Protein AF-A0A2U3LQ90-F1 (afdb_monomer_lite)

Radius of gyration: 17.25 Å; chains: 1; bounding box: 44×24×45 Å

pLDDT: mean 88.08, std 12.83, range [41.69, 97.94]

Secondary structure (DSSP, 8-state):
-----TT---------GGGB-SEEEEEESSSEEEE-TTB-HHHHHHHHHHTEEE-HHHHHHHHTT---TTS-SEEE--EE-SSEEEE-GGGHHHHHHHHHHTTPEEE-

Organism: NCBI:txid2043169

Foldseek 3Di:
DDDDDPPDPPPPPDDAPQQADLEWAWDDDQWTWTFCPRHHPVRLVVVQCLQKDADPVLVVCVVVVHDNPPPDRMDTPWDDDPTTITHHPVSPVVVVVVCVVRVRDYDD

Structure (mmCIF, N/CA/C/O backbone):
data_AF-A0A2U3LQ90-F1
#
_entry.id   AF-A0A2U3LQ90-F1
#
loop_
_atom_site.group_PDB
_atom_site.id
_atom_site.type_symbol
_atom_site.label_atom_id
_atom_site.label_alt_id
_atom_site.label_comp_id
_atom_site.label_asym_id
_atom_site.label_entity_id
_atom_site.label_seq_id
_atom_site.pdbx_PDB_ins_code
_atom_site.Cartn_x
_atom_site.Cartn_y
_atom_site.Cartn_z
_atom_site.occupancy
_atom_site.B_iso_or_equiv
_atom_site.auth_seq_id
_atom_site.auth_comp_id
_atom_site.auth_asym_id
_atom_site.auth_atom_id
_atom_site.pdbx_PDB_model_num
ATOM 1 N N . MET A 1 1 ? 28.977 3.743 26.065 1.00 41.69 1 MET A N 1
ATOM 2 C CA . MET A 1 1 ? 28.504 4.797 25.137 1.00 41.69 1 MET A CA 1
ATOM 3 C C . MET A 1 1 ? 28.521 4.233 23.720 1.00 41.69 1 MET A C 1
ATOM 5 O O . MET A 1 1 ? 29.592 3.875 23.250 1.00 41.69 1 MET A O 1
ATOM 9 N N . ILE A 1 2 ? 27.366 4.068 23.068 1.00 48.88 2 ILE A N 1
ATOM 10 C CA . ILE A 1 2 ? 27.274 3.488 21.715 1.00 48.88 2 ILE A CA 1
ATOM 11 C C . ILE A 1 2 ? 27.359 4.636 20.697 1.00 48.88 2 ILE A C 1
ATOM 13 O O . ILE A 1 2 ? 26.474 5.485 20.658 1.00 48.88 2 ILE A O 1
ATOM 17 N N . LYS A 1 3 ? 28.434 4.689 19.899 1.00 58.44 3 LYS A N 1
ATOM 18 C CA . LYS A 1 3 ? 28.614 5.672 18.814 1.00 58.44 3 LYS A CA 1
ATOM 19 C C . LYS A 1 3 ? 27.796 5.235 17.592 1.00 58.44 3 LYS A C 1
ATOM 21 O O . LYS A 1 3 ? 28.153 4.243 16.963 1.00 58.44 3 LYS A O 1
ATOM 26 N N . GLN A 1 4 ? 26.726 5.952 17.246 1.00 68.81 4 GLN A N 1
ATOM 27 C CA . GLN A 1 4 ? 26.032 5.757 15.965 1.00 68.81 4 GLN A CA 1
ATOM 28 C C . GLN A 1 4 ? 26.710 6.571 14.853 1.00 68.81 4 GLN A C 1
ATOM 30 O O . GLN A 1 4 ? 27.141 7.701 15.082 1.00 68.81 4 GLN A O 1
ATOM 35 N N . LYS A 1 5 ? 26.832 5.984 13.656 1.00 81.56 5 LYS A N 1
ATOM 36 C CA . LYS A 1 5 ? 27.429 6.628 12.476 1.00 81.56 5 LYS A CA 1
ATOM 37 C C . LYS A 1 5 ? 26.363 7.438 11.714 1.00 81.56 5 LYS A C 1
ATOM 39 O O . LYS A 1 5 ? 25.289 6.895 11.475 1.00 81.56 5 LYS A O 1
ATOM 44 N N . PRO A 1 6 ? 26.652 8.671 11.255 1.00 74.75 6 PRO A N 1
ATOM 45 C CA . PRO A 1 6 ? 25.679 9.527 10.555 1.00 74.75 6 PRO A CA 1
ATOM 46 C C . PRO A 1 6 ? 25.071 8.936 9.271 1.00 74.75 6 PRO A C 1
ATOM 48 O O . PRO A 1 6 ? 23.983 9.330 8.870 1.00 74.75 6 PRO A O 1
ATOM 51 N N . TRP A 1 7 ? 25.773 8.008 8.614 1.00 83.88 7 TRP A N 1
ATOM 52 C CA . TRP A 1 7 ? 25.349 7.353 7.368 1.00 83.88 7 TRP A CA 1
ATOM 53 C C . TRP A 1 7 ? 24.630 6.014 7.589 1.00 83.88 7 TRP A C 1
ATOM 55 O O . TRP A 1 7 ? 24.221 5.369 6.625 1.00 83.88 7 TRP A O 1
ATOM 65 N N . GLU A 1 8 ? 24.472 5.571 8.838 1.00 73.56 8 GLU A N 1
ATOM 66 C CA . GLU A 1 8 ? 23.653 4.404 9.160 1.00 73.56 8 GLU A CA 1
ATOM 67 C C . GLU A 1 8 ? 22.204 4.839 9.365 1.00 73.56 8 GLU A C 1
ATOM 69 O O . GLU A 1 8 ? 21.811 5.318 10.428 1.00 73.56 8 GLU A O 1
ATOM 74 N N . THR A 1 9 ? 21.371 4.643 8.347 1.00 57.97 9 THR A N 1
ATOM 75 C CA . THR A 1 9 ? 19.930 4.850 8.488 1.00 57.97 9 THR A CA 1
ATOM 76 C C . THR A 1 9 ? 19.311 3.658 9.216 1.00 57.97 9 THR A C 1
ATOM 78 O O . THR A 1 9 ? 18.919 2.671 8.601 1.00 57.97 9 THR A O 1
ATOM 81 N N . LYS A 1 10 ? 19.198 3.745 10.544 1.00 55.81 10 LYS A N 1
ATOM 82 C CA . LYS A 1 10 ? 18.373 2.827 11.347 1.00 55.81 10 LYS A CA 1
ATOM 83 C C . LYS A 1 10 ? 17.014 3.454 11.630 1.00 55.81 10 LYS A C 1
ATOM 85 O O . LYS A 1 10 ? 16.688 3.746 12.773 1.00 55.81 10 LYS A O 1
ATOM 90 N N . ILE A 1 11 ? 16.221 3.684 10.588 1.00 59.34 11 ILE A N 1
ATOM 91 C CA . ILE A 1 11 ? 14.816 4.068 10.765 1.00 59.34 11 ILE A CA 1
ATOM 92 C C . ILE A 1 11 ? 13.952 2.956 10.185 1.00 59.34 11 ILE A C 1
ATOM 94 O O . ILE A 1 11 ? 13.330 3.096 9.135 1.00 59.34 11 ILE A O 1
ATOM 98 N N . THR A 1 12 ? 13.932 1.818 10.876 1.00 62.19 12 THR A N 1
ATOM 99 C C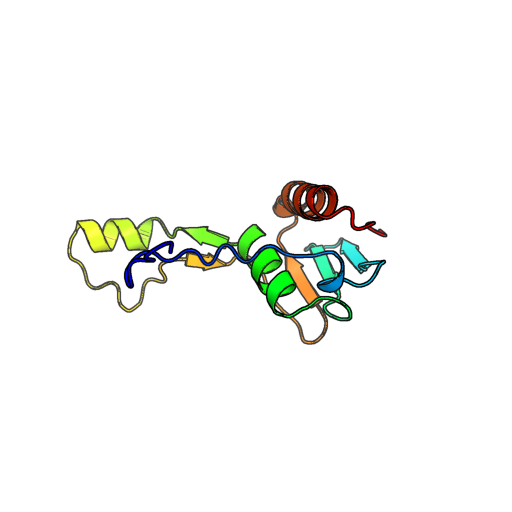A . THR A 1 12 ? 12.844 0.859 10.702 1.00 62.19 12 THR A CA 1
ATOM 100 C C . THR A 1 12 ? 11.671 1.427 11.472 1.00 62.19 12 THR A C 1
ATOM 102 O O . THR A 1 12 ? 11.606 1.338 12.698 1.00 62.19 12 THR A O 1
ATOM 105 N N . VAL A 1 13 ? 10.780 2.095 10.753 1.00 66.38 13 VAL A N 1
ATOM 106 C CA . VAL A 1 13 ? 9.505 2.514 11.307 1.00 66.38 13 VAL A CA 1
ATOM 107 C C . VAL A 1 13 ? 8.727 1.244 11.650 1.00 66.38 13 VAL A C 1
ATOM 109 O O . VAL A 1 13 ? 8.199 0.585 10.759 1.00 66.38 13 VAL A O 1
ATOM 112 N N . LYS A 1 14 ? 8.728 0.861 12.928 1.00 79.31 14 LYS A N 1
ATOM 113 C CA . LYS A 1 14 ? 7.832 -0.177 13.435 1.00 79.31 14 LYS A CA 1
ATOM 114 C C . LYS A 1 14 ? 6.469 0.460 13.661 1.00 79.31 14 LYS A C 1
ATOM 116 O O . LYS A 1 14 ? 6.391 1.508 14.304 1.00 79.31 14 LYS A O 1
ATOM 121 N N . LEU A 1 15 ? 5.444 -0.148 13.083 1.00 85.50 15 LEU A N 1
ATOM 122 C CA . LEU A 1 15 ? 4.061 0.181 13.393 1.00 85.50 15 LEU A CA 1
ATOM 123 C C . LEU A 1 15 ? 3.711 -0.408 14.762 1.00 85.50 15 LEU A C 1
ATOM 125 O O . LEU A 1 15 ? 4.226 -1.473 15.117 1.00 85.50 15 LEU A O 1
ATOM 129 N N . SER A 1 16 ? 2.880 0.294 15.525 1.00 84.25 16 SER A N 1
ATOM 130 C CA . SER A 1 16 ? 2.268 -0.230 16.751 1.00 84.25 16 SER A CA 1
ATOM 131 C C . SER A 1 16 ? 0.756 -0.345 16.588 1.00 84.25 16 SER A C 1
ATOM 133 O O . SER A 1 16 ? 0.184 0.140 15.614 1.00 84.25 16 SER A O 1
ATOM 135 N N . GLU A 1 17 ? 0.099 -0.989 17.552 1.00 81.00 17 GLU A N 1
ATOM 136 C CA . GLU A 1 17 ? -1.366 -1.060 17.609 1.00 81.00 17 GLU A CA 1
ATOM 137 C C . GLU A 1 17 ? -2.000 0.345 17.620 1.00 81.00 17 GLU A C 1
ATOM 139 O O . GLU A 1 17 ? -3.052 0.538 17.025 1.00 81.00 17 GLU A O 1
ATOM 144 N N . ASP A 1 18 ? -1.318 1.352 18.184 1.00 86.00 18 ASP A N 1
ATOM 145 C CA . ASP A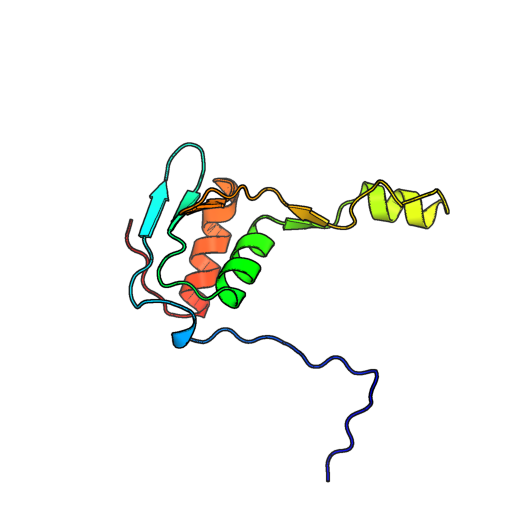 1 18 ? -1.780 2.751 18.227 1.00 86.00 18 ASP A CA 1
ATOM 146 C C . ASP A 1 18 ? -1.856 3.429 16.848 1.00 86.00 18 ASP A C 1
ATOM 148 O O . ASP A 1 18 ? -2.476 4.484 16.703 1.00 86.00 18 ASP A O 1
ATOM 152 N N . ASP A 1 19 ? -1.214 2.855 15.824 1.00 89.19 19 ASP A N 1
ATOM 153 C CA . ASP A 1 19 ? -1.325 3.341 14.448 1.00 89.19 19 ASP A CA 1
ATOM 154 C C . ASP A 1 19 ? -2.686 2.993 13.811 1.00 89.19 19 ASP A C 1
ATOM 156 O O . ASP A 1 19 ? -2.978 3.459 12.704 1.00 89.19 19 ASP A O 1
ATOM 160 N N . PHE A 1 20 ? -3.514 2.197 14.496 1.00 88.38 20 PHE A N 1
ATOM 161 C CA . PHE A 1 20 ? -4.799 1.706 14.017 1.00 88.38 20 PHE A CA 1
ATOM 162 C C . PHE A 1 20 ? -5.890 1.842 15.086 1.00 88.38 20 PHE A C 1
ATOM 164 O O . PHE A 1 20 ? -5.657 1.721 16.286 1.00 88.38 20 PHE A O 1
ATOM 171 N N . SER A 1 21 ? -7.135 2.033 14.659 1.00 83.88 21 SER A N 1
ATOM 172 C CA . SER A 1 21 ? -8.290 1.747 15.501 1.00 83.88 21 SER A CA 1
ATOM 173 C C . SER A 1 21 ? -8.431 0.237 15.680 1.00 83.88 21 SER A C 1
ATOM 175 O O . SER A 1 21 ? -8.077 -0.534 14.790 1.00 83.88 21 SER A O 1
ATOM 177 N N . GLN A 1 22 ? -9.028 -0.192 16.799 1.00 73.56 22 GLN A N 1
ATOM 178 C CA . GLN A 1 22 ? -9.280 -1.615 17.097 1.00 73.56 22 GLN A CA 1
ATOM 179 C C . GLN A 1 22 ? -10.001 -2.370 15.968 1.00 73.56 22 GLN A C 1
ATOM 181 O O . GLN A 1 22 ? -9.947 -3.595 15.900 1.00 73.56 22 GLN A O 1
ATOM 186 N N . THR A 1 23 ? -10.703 -1.649 15.096 1.00 81.69 23 THR A N 1
ATOM 187 C CA . THR A 1 23 ? -11.396 -2.198 13.937 1.00 81.69 23 THR A CA 1
ATOM 188 C C . THR A 1 23 ? -11.071 -1.368 12.708 1.00 81.69 23 THR A C 1
ATOM 190 O O . THR A 1 23 ? -11.153 -0.139 12.749 1.00 81.69 23 THR A O 1
ATOM 193 N N . ILE A 1 24 ? -10.750 -2.046 11.609 1.00 88.12 24 ILE A N 1
ATOM 194 C CA . ILE A 1 24 ? -10.543 -1.438 10.295 1.00 88.12 24 ILE A CA 1
ATOM 195 C C . ILE A 1 24 ? -11.605 -1.978 9.349 1.00 88.12 24 ILE A C 1
ATOM 197 O O . ILE A 1 24 ? -11.821 -3.188 9.268 1.00 88.12 24 ILE A O 1
ATOM 201 N N . LYS A 1 25 ? -12.264 -1.070 8.626 1.00 91.12 25 LYS A N 1
ATOM 202 C CA . LYS A 1 25 ? -13.296 -1.418 7.653 1.00 91.12 25 LYS A CA 1
ATOM 203 C C . LYS A 1 25 ? -12.688 -1.546 6.263 1.00 91.12 25 LYS A C 1
ATOM 205 O O . LYS A 1 25 ? -12.078 -0.595 5.764 1.00 91.12 25 LYS A O 1
ATOM 210 N N . ILE A 1 26 ? -12.902 -2.699 5.635 1.00 93.56 26 ILE A N 1
ATOM 211 C CA . ILE A 1 26 ? -12.450 -2.979 4.272 1.00 93.56 26 ILE A CA 1
ATOM 212 C C . ILE A 1 26 ? -13.652 -3.391 3.429 1.00 93.56 26 ILE A C 1
ATOM 214 O O . ILE A 1 26 ? -14.314 -4.376 3.728 1.00 93.56 26 ILE A O 1
ATOM 218 N N . VAL A 1 27 ? -13.923 -2.660 2.349 1.00 94.94 27 VAL A N 1
ATOM 219 C CA . VAL A 1 27 ? -14.976 -3.007 1.387 1.00 94.94 27 VAL A CA 1
ATOM 220 C C . VAL A 1 27 ? -14.340 -3.675 0.173 1.00 94.94 27 VAL A C 1
ATOM 222 O O . VAL A 1 27 ? -13.455 -3.107 -0.468 1.00 94.94 27 VAL A O 1
ATOM 225 N N . LYS A 1 28 ? -14.785 -4.888 -0.164 1.00 95.50 28 LYS A N 1
ATOM 226 C CA . LYS A 1 28 ? -14.285 -5.642 -1.324 1.00 95.50 28 LYS A CA 1
ATOM 227 C C . LYS A 1 28 ? -15.209 -5.446 -2.527 1.00 95.50 28 LYS A C 1
ATOM 229 O O . LYS A 1 28 ? -16.380 -5.808 -2.470 1.00 95.50 28 LYS A O 1
ATOM 234 N N . ALA A 1 29 ? -14.680 -4.904 -3.622 1.00 93.75 29 ALA A N 1
ATOM 235 C CA . ALA A 1 29 ? -15.388 -4.767 -4.897 1.00 93.75 29 ALA A CA 1
ATOM 236 C C . ALA A 1 29 ? -14.418 -4.981 -6.078 1.00 93.75 29 ALA A C 1
ATOM 238 O O . ALA A 1 29 ? -13.743 -6.008 -6.147 1.00 93.75 29 ALA A O 1
ATOM 239 N N . ASN A 1 30 ? -14.310 -4.035 -7.018 1.00 94.81 30 ASN A N 1
ATOM 240 C CA . ASN A 1 30 ? -13.275 -4.070 -8.060 1.00 94.81 30 ASN A CA 1
ATOM 241 C C . ASN A 1 30 ? -11.855 -3.907 -7.476 1.00 94.81 30 ASN A C 1
ATOM 243 O O . ASN A 1 30 ? -10.902 -4.439 -8.052 1.00 94.81 30 ASN A O 1
ATOM 247 N N . MET A 1 31 ? -11.745 -3.242 -6.322 1.00 96.81 31 MET A N 1
ATOM 248 C CA . MET A 1 31 ? -10.549 -3.080 -5.489 1.00 96.81 31 MET A CA 1
ATOM 249 C C . MET A 1 31 ? -10.865 -3.416 -4.022 1.00 96.81 31 MET A C 1
ATOM 251 O O . MET A 1 31 ? -12.023 -3.651 -3.664 1.00 96.81 31 MET A O 1
ATOM 255 N N . LEU A 1 32 ? -9.832 -3.450 -3.183 1.00 97.00 32 LEU A N 1
ATOM 256 C CA . LEU A 1 32 ? -9.940 -3.498 -1.727 1.00 97.00 32 LEU A CA 1
ATOM 257 C C . LEU A 1 32 ? -9.934 -2.060 -1.202 1.00 97.00 32 LEU A C 1
ATOM 259 O O . LEU A 1 32 ? -8.899 -1.396 -1.230 1.00 97.00 32 LEU A O 1
ATOM 263 N N . PHE A 1 33 ? -11.087 -1.571 -0.760 1.00 97.12 33 PHE A N 1
ATOM 264 C CA . PHE A 1 33 ? -11.256 -0.209 -0.261 1.00 97.12 33 PHE A CA 1
ATOM 265 C C . PHE A 1 33 ? -11.077 -0.186 1.254 1.00 97.12 33 PHE A C 1
ATOM 267 O O . PHE A 1 33 ? -11.946 -0.640 1.994 1.00 97.12 33 PHE A O 1
ATOM 274 N N . ILE A 1 34 ? -9.955 0.352 1.714 1.00 95.69 34 ILE A N 1
ATOM 275 C CA . ILE A 1 34 ? -9.596 0.472 3.126 1.00 95.69 34 ILE A CA 1
ATOM 276 C C . ILE A 1 34 ? -9.987 1.868 3.600 1.00 95.69 34 ILE A C 1
ATOM 278 O O . ILE A 1 34 ? -9.493 2.862 3.066 1.00 95.69 34 ILE A O 1
ATOM 282 N N . LEU A 1 35 ? -10.868 1.953 4.594 1.00 95.25 35 LEU A N 1
ATOM 283 C CA . LEU A 1 35 ? -11.280 3.235 5.161 1.00 95.25 35 LEU A CA 1
ATOM 284 C C . LEU A 1 35 ? -10.104 3.888 5.907 1.00 95.25 35 LEU A C 1
ATOM 286 O O . LEU A 1 35 ? -9.503 3.272 6.784 1.00 95.25 35 LEU A O 1
ATOM 290 N N . LYS A 1 36 ? -9.774 5.141 5.570 1.00 95.12 36 LYS A N 1
ATOM 291 C CA . LYS A 1 36 ? -8.611 5.850 6.136 1.00 95.12 36 LYS A CA 1
ATOM 292 C C . LYS A 1 36 ? -8.813 6.309 7.578 1.00 95.12 36 LYS A C 1
ATOM 294 O O . LYS A 1 36 ? -7.838 6.509 8.301 1.00 95.12 36 LYS A O 1
ATOM 299 N N . THR A 1 37 ? -10.058 6.516 8.000 1.00 92.81 37 THR A N 1
ATOM 300 C CA . THR A 1 37 ? -10.365 6.970 9.361 1.00 92.81 37 THR A CA 1
ATOM 301 C C . THR A 1 37 ? -9.909 5.933 10.380 1.00 92.81 37 THR A C 1
ATOM 303 O O . THR A 1 37 ? -10.252 4.761 10.252 1.00 92.81 37 THR A O 1
ATOM 306 N N . GLY A 1 38 ? -9.171 6.368 11.401 1.00 89.81 38 GLY A N 1
ATOM 307 C CA . GLY A 1 38 ? -8.608 5.462 12.403 1.00 89.81 38 GLY A CA 1
ATOM 308 C C . GLY A 1 38 ? -7.296 4.799 11.981 1.00 89.81 38 GLY A C 1
ATOM 309 O O . GLY A 1 38 ? -6.786 3.986 12.734 1.00 89.81 38 GLY A O 1
ATOM 310 N N . ILE A 1 39 ? -6.718 5.150 10.827 1.00 93.12 39 ILE A N 1
ATOM 311 C CA . ILE A 1 39 ? -5.390 4.684 10.414 1.00 93.12 39 ILE A CA 1
ATOM 312 C C . ILE A 1 39 ? -4.426 5.870 10.403 1.00 93.12 39 ILE A C 1
ATOM 314 O O . ILE A 1 39 ? -4.696 6.914 9.804 1.00 93.12 39 ILE A O 1
ATOM 318 N N . SER A 1 40 ? -3.275 5.722 11.053 1.00 93.62 40 SER A N 1
ATOM 319 C CA . SER A 1 40 ? -2.239 6.748 11.038 1.00 93.62 40 SER A CA 1
ATOM 320 C C . SER A 1 40 ? -1.680 6.944 9.623 1.00 93.62 40 SER A C 1
ATOM 322 O O . SER A 1 40 ? -1.625 6.028 8.799 1.00 93.62 40 SER A O 1
ATOM 324 N N . HIS A 1 41 ? -1.180 8.144 9.327 1.00 92.44 41 HIS A N 1
ATOM 325 C CA . HIS A 1 41 ? -0.550 8.429 8.029 1.00 92.44 41 HIS A CA 1
ATOM 326 C C . HIS A 1 41 ? 0.640 7.505 7.740 1.00 92.44 41 HIS A C 1
ATOM 328 O O . HIS A 1 41 ? 0.932 7.168 6.592 1.00 92.44 41 HIS A O 1
ATOM 334 N N . ARG A 1 42 ? 1.343 7.086 8.794 1.00 92.31 42 ARG A N 1
ATOM 335 C CA . ARG A 1 42 ? 2.446 6.139 8.703 1.00 92.31 42 ARG A CA 1
ATOM 336 C C . ARG A 1 42 ? 1.928 4.765 8.283 1.00 92.31 42 ARG A C 1
ATOM 338 O O . ARG A 1 42 ? 2.435 4.232 7.300 1.00 92.31 42 ARG A O 1
ATOM 345 N N . ALA A 1 43 ? 0.906 4.239 8.952 1.00 92.56 43 ALA A N 1
ATOM 346 C CA . ALA A 1 43 ? 0.271 2.979 8.579 1.00 92.56 43 ALA A CA 1
ATOM 347 C C . ALA A 1 43 ? -0.288 3.002 7.148 1.00 92.56 43 ALA A C 1
ATOM 349 O O . ALA A 1 43 ? -0.009 2.087 6.375 1.00 92.56 43 ALA A O 1
ATOM 350 N N . LEU A 1 44 ? -0.958 4.085 6.736 1.00 94.44 44 LEU A N 1
ATOM 351 C CA . LEU A 1 44 ? -1.421 4.255 5.352 1.00 94.44 44 LEU A CA 1
ATOM 352 C C . LEU A 1 44 ? -0.274 4.176 4.336 1.00 94.44 44 LEU A C 1
ATOM 354 O O . LEU A 1 44 ? -0.416 3.553 3.288 1.00 94.44 44 LEU A O 1
ATOM 358 N N . ASN A 1 45 ? 0.888 4.756 4.643 1.00 93.44 45 ASN A N 1
ATOM 359 C CA . ASN A 1 45 ? 2.061 4.657 3.772 1.00 93.44 45 ASN A CA 1
ATOM 360 C C . ASN A 1 45 ? 2.639 3.236 3.701 1.00 93.44 45 ASN A C 1
ATOM 362 O O . ASN A 1 45 ? 3.183 2.855 2.665 1.00 93.44 45 ASN A O 1
ATOM 366 N N . HIS A 1 46 ? 2.541 2.449 4.774 1.00 92.94 46 HIS A N 1
ATOM 367 C CA . HIS A 1 46 ? 2.895 1.029 4.733 1.00 92.94 46 HIS A CA 1
ATOM 368 C C . HIS A 1 46 ? 1.903 0.231 3.879 1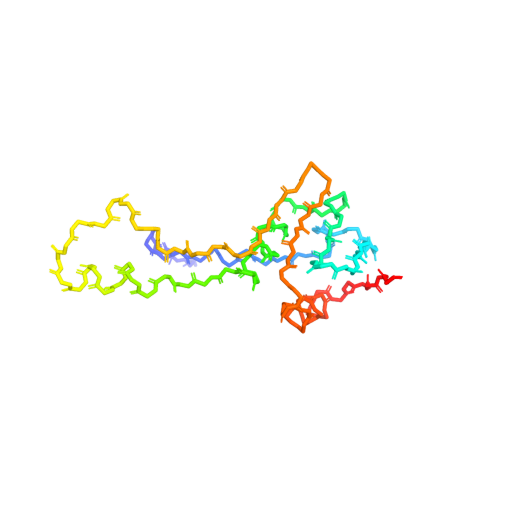.00 92.94 46 HIS A C 1
ATOM 370 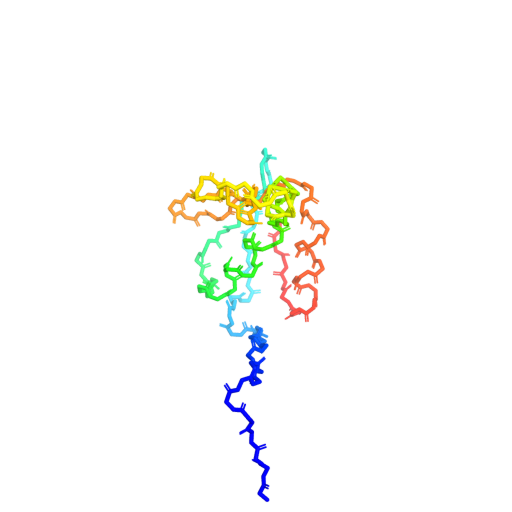O O . HIS A 1 46 ? 2.335 -0.537 3.026 1.00 92.94 46 HIS A O 1
ATOM 376 N N . LEU A 1 47 ? 0.603 0.491 4.017 1.00 94.50 47 LEU A N 1
ATOM 377 C CA . LEU A 1 47 ? -0.432 -0.134 3.192 1.00 94.50 47 LEU A CA 1
ATOM 378 C C . LEU A 1 47 ? -0.262 0.193 1.700 1.00 94.50 47 LEU A C 1
ATOM 380 O O . LEU A 1 47 ? -0.326 -0.703 0.865 1.00 94.50 47 LEU A O 1
ATOM 384 N N . LYS A 1 48 ? 0.056 1.448 1.348 1.00 95.12 48 LYS A N 1
ATOM 385 C CA . LYS A 1 48 ? 0.384 1.841 -0.039 1.00 95.12 48 LYS A CA 1
ATOM 386 C C . LYS A 1 48 ? 1.545 1.026 -0.612 1.00 95.12 48 LYS A C 1
ATOM 388 O O . LYS A 1 48 ? 1.531 0.683 -1.790 1.00 95.12 48 LYS A O 1
ATOM 393 N N . ARG A 1 49 ? 2.542 0.686 0.215 1.00 93.88 49 ARG A N 1
ATOM 394 C CA . ARG A 1 49 ? 3.695 -0.119 -0.216 1.00 93.88 49 ARG A CA 1
ATOM 395 C C . ARG A 1 49 ? 3.341 -1.569 -0.535 1.00 93.88 49 ARG A C 1
ATOM 397 O O . ARG A 1 49 ? 4.060 -2.152 -1.336 1.00 93.88 49 ARG A O 1
ATOM 404 N N . LEU A 1 50 ? 2.254 -2.118 0.015 1.00 94.62 50 LEU A N 1
ATOM 405 C CA . LEU A 1 50 ? 1.786 -3.467 -0.338 1.00 94.62 50 LEU A CA 1
ATOM 406 C C . LEU A 1 50 ? 1.422 -3.568 -1.825 1.00 94.62 50 LEU A C 1
ATOM 408 O O . LEU A 1 50 ? 1.630 -4.597 -2.452 1.00 94.62 50 LEU A O 1
ATOM 412 N N . ALA A 1 51 ? 0.924 -2.476 -2.405 1.00 96.44 51 ALA A N 1
ATOM 413 C CA . ALA A 1 51 ? 0.595 -2.392 -3.822 1.00 96.44 51 ALA A CA 1
ATOM 414 C C . ALA A 1 51 ? 1.686 -1.694 -4.648 1.00 96.44 51 ALA A C 1
ATOM 416 O O . ALA A 1 51 ? 1.402 -1.239 -5.752 1.00 96.44 51 ALA A O 1
ATOM 417 N N . ALA A 1 52 ? 2.916 -1.565 -4.140 1.00 96.69 52 ALA A N 1
ATOM 418 C CA . ALA A 1 52 ? 3.989 -0.864 -4.838 1.00 96.69 52 ALA A CA 1
ATOM 419 C C . ALA A 1 52 ? 5.198 -1.765 -5.093 1.00 96.69 52 ALA A C 1
ATO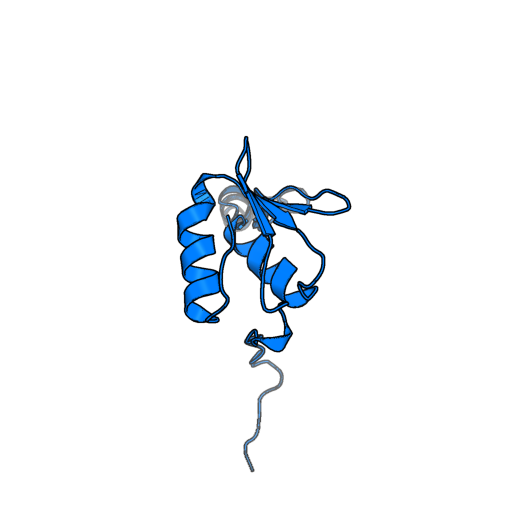M 421 O O . ALA A 1 52 ? 5.604 -2.557 -4.246 1.00 96.69 52 ALA A O 1
ATOM 422 N N . PHE A 1 53 ? 5.826 -1.600 -6.254 1.00 95.12 53 PHE A N 1
ATOM 423 C CA . PHE A 1 53 ? 6.987 -2.393 -6.644 1.00 95.12 53 PHE A CA 1
ATOM 424 C C . PHE A 1 53 ? 8.032 -1.568 -7.398 1.00 95.12 53 PHE A C 1
ATOM 426 O O . PHE A 1 53 ? 7.790 -0.462 -7.886 1.00 95.12 53 PHE A O 1
ATOM 433 N N . ASN A 1 54 ? 9.243 -2.117 -7.468 1.00 96.62 54 ASN A N 1
ATOM 434 C CA . ASN A 1 54 ? 10.370 -1.525 -8.179 1.00 96.62 54 ASN A CA 1
ATOM 435 C C . ASN A 1 54 ? 10.119 -1.511 -9.691 1.00 96.62 54 ASN A C 1
ATOM 437 O O . ASN A 1 54 ? 9.878 -2.559 -10.278 1.00 96.62 54 ASN A O 1
ATOM 441 N N . ASN A 1 55 ? 10.247 -0.350 -10.333 1.00 97.12 55 ASN A N 1
ATOM 442 C CA . ASN A 1 55 ? 10.056 -0.230 -11.775 1.00 97.12 55 ASN A CA 1
ATOM 443 C C . ASN A 1 55 ? 11.258 -0.812 -12.545 1.00 97.12 55 ASN A C 1
ATOM 445 O O . ASN A 1 55 ? 12.316 -0.176 -12.544 1.00 97.12 55 ASN A O 1
ATOM 449 N N . PRO A 1 56 ? 11.138 -1.957 -13.241 1.00 96.38 56 PRO A N 1
ATOM 450 C CA . PRO A 1 56 ? 12.267 -2.552 -13.960 1.00 96.38 56 PRO A CA 1
ATOM 451 C C . PRO A 1 56 ? 12.836 -1.624 -15.044 1.00 96.38 56 PRO A C 1
ATOM 453 O O . PRO A 1 56 ? 14.053 -1.579 -15.231 1.00 96.38 56 PRO A O 1
ATOM 456 N N . GLU A 1 57 ? 11.993 -0.817 -15.696 1.00 96.81 57 GLU A N 1
ATOM 457 C CA . GLU A 1 57 ? 12.426 0.106 -16.752 1.00 96.81 57 GLU A CA 1
ATOM 458 C C . GLU A 1 57 ? 13.326 1.220 -16.212 1.00 96.81 57 GLU A C 1
ATOM 460 O O . GLU A 1 57 ? 14.275 1.629 -16.882 1.00 96.81 57 GLU A O 1
ATOM 465 N N . PHE A 1 58 ? 13.100 1.664 -14.971 1.00 97.94 58 PHE A N 1
ATOM 466 C CA . PHE A 1 58 ? 13.973 2.635 -14.313 1.00 97.94 58 PHE A CA 1
ATOM 467 C C . PHE A 1 58 ? 15.395 2.094 -14.169 1.00 97.94 58 PHE A C 1
ATOM 469 O O . PHE A 1 58 ? 16.362 2.745 -14.567 1.00 97.94 58 PHE A O 1
ATOM 476 N N . TYR A 1 59 ? 15.522 0.887 -13.616 1.00 97.00 59 TYR A N 1
ATOM 477 C CA . TYR A 1 59 ? 16.822 0.273 -13.354 1.00 97.00 59 TYR A CA 1
ATOM 478 C C . TYR A 1 59 ? 17.538 -0.103 -14.655 1.00 97.00 59 TYR A C 1
ATOM 480 O O . TYR A 1 59 ? 18.751 0.071 -14.766 1.00 97.00 59 TYR A O 1
ATOM 488 N N . LYS A 1 60 ? 16.788 -0.529 -15.676 1.00 97.56 60 LYS A N 1
ATOM 489 C CA . LYS A 1 60 ? 17.315 -0.786 -17.019 1.00 97.56 60 LYS A CA 1
ATOM 490 C C . LYS A 1 60 ? 17.863 0.489 -17.667 1.00 97.56 60 LYS A C 1
ATOM 492 O O . LYS A 1 60 ? 19.007 0.501 -18.117 1.00 97.56 60 LYS A O 1
ATOM 497 N N . ALA A 1 61 ? 17.087 1.575 -17.677 1.00 96.94 61 ALA A N 1
ATOM 498 C CA . ALA A 1 61 ? 17.520 2.865 -18.217 1.00 96.94 61 ALA A CA 1
ATOM 499 C C . ALA A 1 61 ? 18.743 3.419 -17.467 1.00 96.94 61 ALA A C 1
ATOM 501 O O . ALA A 1 61 ? 19.687 3.901 -18.095 1.00 96.94 61 ALA A O 1
ATOM 502 N N . GLN A 1 62 ? 18.767 3.277 -16.138 1.00 97.06 62 GLN A N 1
ATOM 503 C CA . GLN A 1 62 ? 19.910 3.651 -15.308 1.00 97.06 62 GLN A CA 1
ATOM 504 C C . GLN A 1 62 ? 21.174 2.860 -15.680 1.00 97.06 62 GLN A C 1
ATOM 506 O O . GLN A 1 62 ? 22.234 3.461 -15.857 1.00 97.06 62 GLN A O 1
ATOM 511 N N . ALA A 1 63 ? 21.070 1.537 -15.846 1.00 97.38 63 ALA A N 1
ATOM 512 C CA . ALA A 1 63 ? 22.197 0.686 -16.237 1.00 97.38 63 ALA A CA 1
ATOM 513 C C . ALA A 1 63 ? 22.763 1.064 -17.618 1.00 97.38 63 ALA A C 1
ATOM 515 O O . ALA A 1 63 ? 23.976 1.039 -17.822 1.00 97.38 63 ALA A O 1
ATOM 516 N N . MET A 1 64 ? 21.896 1.492 -18.539 1.00 97.31 64 MET A N 1
ATOM 517 C CA . MET A 1 64 ? 22.276 1.981 -19.870 1.00 97.31 64 MET A CA 1
ATOM 518 C C . MET A 1 64 ? 22.747 3.445 -19.882 1.00 97.31 64 MET A C 1
ATOM 520 O O . MET A 1 64 ? 23.061 3.969 -20.948 1.00 97.31 64 MET A O 1
ATOM 524 N N . ARG A 1 65 ? 22.794 4.120 -18.722 1.00 96.56 65 ARG A N 1
ATOM 525 C CA . ARG A 1 65 ? 23.119 5.553 -18.587 1.00 96.56 65 ARG A CA 1
ATOM 526 C C . ARG A 1 65 ? 22.205 6.468 -19.417 1.00 96.56 65 ARG A C 1
ATOM 528 O O . ARG A 1 65 ? 22.636 7.516 -19.893 1.00 96.56 65 ARG A O 1
ATOM 535 N N . MET A 1 66 ? 20.941 6.082 -19.586 1.00 96.50 66 MET A N 1
ATOM 536 C CA . MET A 1 66 ? 19.925 6.900 -20.252 1.00 96.50 66 MET A CA 1
ATOM 537 C C . MET A 1 66 ? 19.284 7.910 -19.280 1.00 96.50 66 MET A C 1
ATOM 539 O O . MET A 1 66 ? 19.324 7.706 -18.063 1.00 96.50 66 MET A O 1
ATOM 543 N N . PRO A 1 67 ? 18.655 8.994 -19.777 1.00 96.19 67 PRO A N 1
ATOM 544 C CA . PRO A 1 67 ? 17.910 9.925 -18.930 1.00 96.19 67 PRO A CA 1
ATOM 545 C C . PRO A 1 67 ? 16.724 9.247 -18.219 1.00 96.19 67 PRO A C 1
ATOM 547 O O . PRO A 1 67 ? 15.825 8.715 -18.863 1.00 96.19 67 PRO A O 1
ATOM 550 N N . ILE A 1 68 ? 16.691 9.322 -16.885 1.00 95.81 68 ILE A N 1
ATOM 551 C CA . ILE A 1 68 ? 15.679 8.666 -16.025 1.00 95.81 68 ILE A CA 1
ATOM 552 C C . ILE A 1 68 ? 14.651 9.628 -15.412 1.00 95.81 68 ILE A C 1
ATOM 554 O O . ILE A 1 68 ? 13.779 9.210 -14.662 1.00 95.81 68 ILE A O 1
ATOM 558 N N . PHE A 1 69 ? 14.719 10.922 -15.729 1.00 93.38 69 PHE A N 1
ATOM 559 C CA . PHE A 1 69 ? 13.914 11.966 -15.079 1.00 93.38 69 PHE A CA 1
ATOM 560 C C . PHE A 1 69 ? 12.388 11.809 -15.241 1.00 93.38 69 PHE A C 1
ATOM 562 O O . PHE A 1 69 ? 11.639 12.356 -14.438 1.00 93.38 69 PHE A O 1
ATOM 569 N N . LYS A 1 70 ? 11.921 11.065 -16.255 1.00 94.38 70 LYS A N 1
ATOM 570 C CA . LYS A 1 70 ? 10.495 10.755 -16.492 1.00 94.38 70 LYS A CA 1
ATOM 571 C C . LYS A 1 70 ? 10.095 9.332 -16.108 1.00 94.38 70 LYS A C 1
ATOM 573 O O . LYS A 1 70 ? 8.937 8.965 -16.276 1.00 94.38 70 LYS A O 1
ATOM 578 N N . ILE A 1 71 ? 11.037 8.521 -15.633 1.00 95.31 71 ILE A N 1
ATOM 579 C CA . ILE A 1 71 ? 10.779 7.130 -15.276 1.00 95.31 71 ILE A CA 1
ATOM 580 C C . ILE A 1 71 ? 10.744 7.072 -13.748 1.00 95.31 71 ILE A C 1
ATOM 582 O O . ILE A 1 71 ? 11.765 7.327 -13.109 1.00 95.31 71 ILE A O 1
ATOM 586 N N . PRO A 1 72 ? 9.595 6.783 -13.119 1.00 96.31 72 PRO A N 1
ATOM 587 C CA . PRO A 1 72 ? 9.552 6.660 -11.672 1.00 96.31 72 PRO A CA 1
ATOM 588 C C . PRO A 1 72 ? 10.302 5.397 -11.246 1.00 96.31 72 PRO A C 1
ATOM 590 O O . PRO A 1 72 ? 10.207 4.358 -11.898 1.00 96.31 72 PRO A O 1
ATOM 593 N N . ARG A 1 73 ? 11.023 5.466 -10.126 1.00 96.62 73 ARG A N 1
ATOM 594 C CA . ARG A 1 73 ? 11.744 4.312 -9.564 1.00 96.62 73 ARG A CA 1
ATOM 595 C C . ARG A 1 73 ? 10.809 3.247 -8.980 1.00 96.62 73 ARG A C 1
ATOM 597 O O . ARG A 1 73 ? 11.141 2.064 -8.997 1.00 96.62 73 ARG A O 1
ATOM 604 N N . ILE A 1 74 ? 9.668 3.672 -8.445 1.00 96.69 74 ILE A N 1
ATOM 605 C CA . ILE A 1 74 ? 8.651 2.820 -7.824 1.00 96.69 74 ILE A CA 1
ATOM 606 C C . ILE A 1 74 ? 7.339 3.056 -8.564 1.00 96.69 74 ILE A C 1
ATOM 608 O O . ILE A 1 74 ? 6.979 4.205 -8.816 1.00 96.69 74 ILE A O 1
ATOM 612 N N . ILE A 1 75 ? 6.639 1.979 -8.898 1.00 96.50 75 ILE A N 1
ATOM 613 C CA . ILE A 1 75 ? 5.271 2.017 -9.414 1.00 96.50 75 ILE A CA 1
ATOM 614 C C . ILE A 1 75 ? 4.347 1.668 -8.255 1.00 96.50 75 ILE A C 1
ATOM 616 O O . ILE A 1 75 ? 4.568 0.659 -7.590 1.00 96.50 75 ILE A O 1
ATOM 620 N N . SER A 1 76 ? 3.333 2.499 -8.016 1.00 96.00 76 SER A N 1
ATOM 621 C CA . SER A 1 76 ? 2.231 2.163 -7.115 1.00 96.00 76 SER A CA 1
ATOM 622 C C . SER A 1 76 ? 1.025 1.724 -7.935 1.00 96.00 76 SER A C 1
ATOM 624 O O . SER A 1 76 ? 0.655 2.403 -8.889 1.00 96.00 76 SER A O 1
ATOM 626 N N . CYS A 1 77 ? 0.415 0.609 -7.551 1.00 96.00 77 CYS A N 1
ATOM 627 C CA . CYS A 1 77 ? -0.859 0.117 -8.071 1.00 96.00 77 CYS A CA 1
ATOM 628 C C . CYS A 1 77 ? -2.037 0.457 -7.150 1.00 96.00 77 CYS A C 1
ATOM 630 O O . CYS A 1 77 ? -3.149 -0.007 -7.389 1.00 96.00 77 CYS A O 1
ATOM 632 N N . SER A 1 78 ? -1.796 1.210 -6.075 1.00 96.56 78 SER A N 1
ATOM 633 C CA . SER A 1 78 ? -2.861 1.724 -5.220 1.00 96.56 78 SER A CA 1
ATOM 634 C C . SER A 1 78 ? -3.508 2.963 -5.832 1.00 96.56 78 SER A C 1
ATOM 636 O O . SER A 1 78 ? -2.785 3.857 -6.275 1.00 96.56 78 SER A O 1
ATOM 638 N N . ASP A 1 79 ? -4.821 3.079 -5.692 1.00 96.12 79 ASP A N 1
ATOM 639 C CA . ASP A 1 79 ? -5.552 4.332 -5.886 1.00 96.12 79 ASP A CA 1
ATOM 640 C C . ASP A 1 79 ? -5.941 4.940 -4.532 1.00 96.12 79 ASP A C 1
ATOM 642 O O . ASP A 1 79 ? -5.845 4.300 -3.482 1.00 96.12 79 ASP A O 1
ATOM 646 N N . GLU A 1 80 ? -6.375 6.197 -4.535 1.00 94.81 80 GLU A N 1
ATOM 647 C CA . GLU A 1 80 ? -6.799 6.894 -3.324 1.00 94.81 80 GLU A CA 1
ATOM 648 C C . GLU A 1 80 ? -7.996 7.796 -3.624 1.00 94.81 80 GLU A C 1
ATOM 650 O O . GLU A 1 80 ? -8.008 8.538 -4.605 1.00 94.81 80 GLU A O 1
ATOM 655 N N . THR A 1 81 ? -9.010 7.726 -2.766 1.00 95.44 81 THR A N 1
ATOM 656 C CA . THR A 1 81 ? -10.130 8.672 -2.736 1.00 95.44 81 THR A CA 1
ATOM 657 C C . THR A 1 81 ? -10.012 9.552 -1.496 1.00 95.44 81 THR A C 1
ATOM 659 O O . THR A 1 81 ? -9.061 9.430 -0.723 1.00 95.44 81 THR A O 1
ATOM 662 N N . GLU A 1 82 ? -10.964 10.453 -1.263 1.00 95.19 82 GLU A N 1
ATOM 663 C CA . GLU A 1 82 ? -10.964 11.275 -0.048 1.00 95.19 82 GLU A CA 1
ATOM 664 C C . GLU A 1 82 ? -11.031 10.422 1.231 1.00 95.19 82 GLU A C 1
ATOM 666 O O . GLU A 1 82 ? -10.284 10.671 2.176 1.00 95.19 82 GLU A O 1
ATOM 671 N N . GLU A 1 83 ? -11.816 9.344 1.217 1.00 96.06 83 GLU A N 1
ATOM 672 C CA . GLU A 1 83 ? -12.069 8.502 2.394 1.00 96.06 83 GLU A CA 1
ATOM 673 C C . GLU A 1 83 ? -11.320 7.163 2.378 1.00 96.06 83 GLU A C 1
ATOM 675 O O . GLU A 1 83 ? -11.034 6.616 3.444 1.00 96.06 83 GLU A O 1
ATOM 680 N N . TYR A 1 84 ? -10.961 6.639 1.201 1.00 96.81 84 TYR A N 1
ATOM 681 C CA . TYR A 1 84 ? -10.439 5.278 1.058 1.00 96.81 84 TYR A CA 1
ATOM 682 C C . TYR A 1 84 ? -9.041 5.232 0.443 1.00 96.81 84 TYR A C 1
ATOM 684 O O . TYR A 1 84 ? -8.709 5.992 -0.467 1.00 96.81 84 TYR A O 1
ATOM 692 N N . LEU A 1 85 ? -8.239 4.283 0.921 1.00 97.44 85 LEU A N 1
ATOM 693 C CA . LEU A 1 85 ? -7.086 3.747 0.207 1.00 97.44 85 LEU A CA 1
ATOM 694 C C . LEU A 1 85 ? -7.539 2.507 -0.566 1.00 97.44 85 LEU A C 1
ATOM 696 O O . LEU A 1 85 ? -8.114 1.591 0.017 1.00 97.44 85 LEU A O 1
ATOM 700 N N . CYS A 1 86 ? -7.265 2.460 -1.862 1.00 97.69 86 CYS A N 1
ATOM 701 C CA . CYS A 1 86 ? -7.725 1.395 -2.738 1.00 97.69 86 CYS A CA 1
ATOM 702 C C . CYS A 1 86 ? -6.537 0.521 -3.138 1.00 97.69 86 CYS A C 1
ATOM 704 O O . CYS A 1 86 ? -5.634 0.989 -3.831 1.00 97.69 86 CYS A O 1
ATOM 706 N N . LEU A 1 87 ? -6.531 -0.751 -2.741 1.00 97.62 87 LEU A N 1
ATOM 707 C CA . LEU A 1 87 ? -5.510 -1.713 -3.166 1.00 97.62 87 LEU A CA 1
ATOM 708 C C . LEU A 1 87 ? -6.058 -2.658 -4.248 1.00 97.62 87 LEU A C 1
ATOM 710 O O . LEU A 1 87 ? -7.250 -2.983 -4.239 1.00 97.62 87 LEU A O 1
ATOM 714 N N . PRO A 1 88 ? -5.221 -3.143 -5.180 1.00 97.06 88 PRO A N 1
ATOM 715 C CA . PRO A 1 88 ? -5.607 -4.216 -6.087 1.00 97.06 88 PRO A CA 1
ATOM 716 C C . PRO A 1 88 ? -6.084 -5.451 -5.318 1.00 97.06 88 PRO A C 1
ATOM 718 O O . PRO A 1 88 ? -5.546 -5.783 -4.264 1.00 97.06 88 PRO A O 1
ATOM 721 N N . ARG A 1 89 ? -7.042 -6.194 -5.883 1.00 95.44 89 ARG A N 1
ATOM 722 C CA . ARG A 1 89 ? -7.546 -7.443 -5.275 1.00 95.44 89 ARG A CA 1
ATOM 723 C C . ARG A 1 89 ? -6.451 -8.481 -5.014 1.00 95.44 89 ARG A C 1
ATOM 725 O O . ARG A 1 89 ? -6.540 -9.225 -4.049 1.00 95.44 89 ARG A O 1
ATOM 732 N N . GLY A 1 90 ? -5.402 -8.499 -5.837 1.00 95.00 90 GLY A N 1
ATOM 733 C CA . GLY A 1 90 ? -4.257 -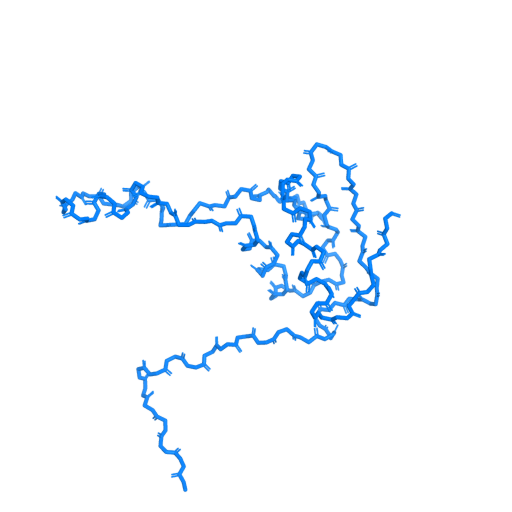9.394 -5.648 1.00 95.00 90 GLY A CA 1
ATOM 734 C C . GLY A 1 90 ? -3.477 -9.160 -4.349 1.00 95.00 90 GLY A C 1
ATOM 735 O O . GLY A 1 90 ? -2.789 -10.069 -3.907 1.00 95.00 90 GLY A O 1
ATOM 736 N N . CYS A 1 91 ? -3.617 -7.994 -3.711 1.00 95.38 91 CYS A N 1
ATOM 737 C CA . CYS A 1 91 ? -2.947 -7.670 -2.450 1.00 95.38 91 CYS A CA 1
ATOM 738 C C . CYS A 1 91 ? -3.683 -8.213 -1.213 1.00 95.38 91 CYS A C 1
ATOM 740 O O . CYS A 1 91 ? -3.291 -7.890 -0.098 1.00 95.38 91 CYS A O 1
ATOM 742 N N . GLU A 1 92 ? -4.765 -8.986 -1.366 1.00 94.38 92 GLU A N 1
ATOM 743 C CA . GLU A 1 92 ? -5.573 -9.452 -0.230 1.00 94.38 92 GLU A CA 1
ATOM 744 C C . GLU A 1 92 ? -4.771 -10.301 0.764 1.00 94.38 92 GLU A C 1
ATOM 746 O O . GLU A 1 92 ? -4.865 -10.072 1.968 1.00 94.38 92 GLU A O 1
ATOM 751 N N . ALA A 1 93 ? -3.950 -11.232 0.271 1.00 94.12 93 ALA A N 1
ATOM 752 C CA . ALA A 1 93 ? -3.108 -12.074 1.120 1.00 94.12 93 ALA A CA 1
ATOM 753 C C . ALA A 1 93 ? -2.052 -11.247 1.872 1.00 94.12 93 ALA A C 1
ATOM 755 O O . ALA A 1 93 ? -1.882 -11.411 3.078 1.00 94.12 93 ALA A O 1
ATOM 756 N N . ASP A 1 94 ? -1.397 -10.309 1.182 1.00 94.00 94 ASP A N 1
ATOM 757 C CA . ASP A 1 94 ? -0.406 -9.415 1.791 1.00 94.00 94 ASP A CA 1
ATOM 758 C C . ASP A 1 94 ? -1.046 -8.493 2.837 1.00 94.00 94 ASP A C 1
ATOM 760 O O . ASP A 1 94 ? -0.457 -8.216 3.878 1.00 94.00 94 ASP A O 1
ATOM 764 N N . LEU A 1 95 ? -2.276 -8.038 2.580 1.00 93.31 95 LEU A N 1
ATOM 765 C CA . LEU A 1 95 ? -3.050 -7.214 3.501 1.00 93.31 95 LEU A CA 1
ATOM 766 C C . LEU A 1 95 ? -3.446 -7.990 4.762 1.00 93.31 95 LEU A C 1
ATOM 768 O O . LEU A 1 95 ? -3.343 -7.453 5.862 1.00 93.31 95 LEU A O 1
ATOM 772 N N . GLN A 1 96 ? -3.875 -9.247 4.617 1.00 91.00 96 GLN A N 1
ATOM 773 C CA . GLN A 1 96 ? -4.161 -10.129 5.753 1.00 91.00 96 GLN A CA 1
ATOM 774 C C . GLN A 1 96 ? -2.902 -10.372 6.588 1.00 91.00 96 GLN A C 1
ATOM 776 O O . GLN A 1 96 ? -2.917 -10.111 7.789 1.00 91.00 96 GLN A O 1
ATOM 781 N N . ALA A 1 97 ? -1.794 -10.757 5.947 1.00 90.94 97 ALA A N 1
ATOM 782 C CA . ALA A 1 97 ? -0.516 -10.975 6.622 1.00 90.94 97 ALA A CA 1
ATOM 783 C C . ALA A 1 97 ? -0.024 -9.718 7.362 1.00 90.94 97 ALA A C 1
ATOM 785 O O . ALA A 1 97 ? 0.460 -9.805 8.491 1.00 90.94 97 ALA A O 1
ATOM 786 N N . PHE A 1 98 ? -0.200 -8.538 6.757 1.00 89.81 98 PHE A N 1
ATOM 787 C CA . PHE A 1 98 ? 0.150 -7.255 7.365 1.00 89.81 98 PHE A CA 1
ATOM 788 C C . PHE A 1 98 ? -0.603 -7.002 8.679 1.00 89.81 98 PHE A C 1
ATOM 790 O O . PHE A 1 98 ? 0.001 -6.570 9.660 1.00 89.81 98 PHE A O 1
ATOM 797 N N . PHE A 1 99 ? -1.909 -7.278 8.729 1.00 86.75 99 PHE A N 1
ATOM 798 C CA . PHE A 1 99 ? -2.695 -7.081 9.950 1.00 86.75 99 PHE A CA 1
ATOM 799 C C . PHE A 1 99 ? -2.514 -8.196 10.983 1.00 86.75 99 PHE A C 1
ATOM 801 O O . PHE A 1 99 ? -2.561 -7.910 12.181 1.00 86.75 99 PHE A O 1
ATOM 808 N N . GLU A 1 100 ? -2.243 -9.432 10.553 1.00 85.19 100 GLU A N 1
ATOM 809 C CA . GLU A 1 100 ? -1.896 -10.543 11.449 1.00 85.19 100 GLU A CA 1
ATOM 810 C C . GLU A 1 100 ? -0.603 -10.267 12.227 1.00 85.19 100 GLU A C 1
ATOM 812 O O . GLU A 1 100 ? -0.565 -10.473 13.442 1.00 85.19 100 GLU A O 1
ATOM 817 N N . GLU A 1 101 ? 0.432 -9.728 11.569 1.00 82.81 101 GLU A N 1
ATOM 818 C CA . GLU A 1 101 ? 1.685 -9.328 12.229 1.00 82.81 101 GLU A CA 1
ATOM 819 C C . GLU A 1 101 ? 1.445 -8.266 13.318 1.00 82.81 101 GLU A C 1
ATOM 821 O O . GLU A 1 101 ? 2.097 -8.270 14.365 1.00 82.81 101 GLU A O 1
ATOM 826 N N . LEU A 1 102 ? 0.467 -7.387 13.093 1.00 78.75 102 LEU A N 1
ATOM 827 C CA . LEU A 1 102 ? 0.110 -6.282 13.982 1.00 78.75 102 LEU A CA 1
ATOM 828 C C . LEU A 1 102 ? -0.969 -6.640 15.013 1.00 78.75 102 LEU A C 1
ATOM 830 O O . LEU A 1 102 ? -1.292 -5.800 15.848 1.00 78.75 102 LEU A O 1
ATOM 834 N N . LYS A 1 103 ? -1.515 -7.866 14.974 1.00 74.38 103 LYS A N 1
ATOM 835 C CA . LYS A 1 103 ? -2.626 -8.342 15.824 1.00 74.38 103 LYS A CA 1
ATOM 836 C C . LYS A 1 103 ? -3.899 -7.488 15.739 1.00 74.38 103 LYS A C 1
ATOM 838 O O . LYS A 1 103 ? -4.679 -7.436 16.690 1.00 74.38 103 LYS A O 1
ATOM 843 N N . VAL A 1 104 ? -4.136 -6.836 14.603 1.00 70.75 104 VAL A N 1
ATOM 844 C CA . VAL A 1 104 ? -5.334 -6.011 14.384 1.00 70.75 104 VAL A CA 1
ATOM 845 C C . VAL A 1 104 ? -6.456 -6.872 13.798 1.00 70.75 104 VAL A C 1
ATOM 847 O O . VAL A 1 104 ? -6.232 -7.654 12.877 1.00 70.75 104 VAL A O 1
ATOM 850 N N . LEU A 1 105 ? -7.680 -6.730 14.317 1.00 66.38 105 LEU A N 1
ATOM 851 C CA . LEU A 1 105 ? -8.843 -7.487 13.845 1.00 66.38 105 LEU A CA 1
ATOM 852 C C . LEU A 1 105 ? -9.434 -6.864 12.570 1.00 66.38 105 LEU A C 1
ATOM 854 O O . LEU A 1 105 ? -9.764 -5.676 12.528 1.00 66.38 105 LEU A O 1
ATOM 858 N N . LEU A 1 106 ? -9.620 -7.694 11.543 1.00 61.06 106 LEU A N 1
ATOM 859 C CA . LEU A 1 106 ? -10.295 -7.323 10.299 1.00 61.06 106 LEU A CA 1
ATOM 860 C C . LEU A 1 106 ? -11.806 -7.559 10.418 1.00 61.06 106 LEU A C 1
ATOM 862 O O . LEU A 1 106 ? -12.231 -8.665 10.752 1.00 61.06 106 LEU A O 1
ATOM 866 N N . MET A 1 107 ? -12.621 -6.551 10.093 1.00 58.00 107 MET A N 1
ATOM 867 C CA . MET A 1 107 ? -14.057 -6.741 9.859 1.00 58.00 107 MET A CA 1
ATOM 868 C C . MET A 1 107 ? -14.352 -6.606 8.363 1.00 58.00 107 MET A C 1
ATOM 870 O O . MET A 1 107 ? -14.033 -5.585 7.748 1.00 58.00 107 MET A O 1
ATOM 874 N N . ASN A 1 108 ? -14.940 -7.668 7.805 1.00 51.44 108 ASN A N 1
ATOM 875 C CA . ASN A 1 108 ? -15.416 -7.750 6.422 1.00 51.44 108 ASN A CA 1
ATOM 876 C C . ASN A 1 108 ? -16.849 -7.226 6.301 1.00 51.44 108 ASN A C 1
ATOM 878 O O . ASN A 1 108 ? -17.638 -7.481 7.239 1.00 51.44 108 ASN A O 1
#

Sequence (108 aa):
MIKQKPWETKITVKLSEDDFSQTIKIVKANMLFILKTGISHRALNHLKRLAAFNNPEFYKAQAMRMPIFKIPRIISCSDETEEYLCLPRGCEADLQAFFEELKVLLMN